Protein AF-A0A561EN30-F1 (afdb_monomer)

Structure (mmCIF, N/CA/C/O backbone):
data_AF-A0A561EN30-F1
#
_entry.id   AF-A0A561EN30-F1
#
loop_
_atom_site.group_PDB
_atom_site.id
_atom_site.type_symbol
_atom_site.label_atom_id
_atom_site.label_alt_id
_atom_site.label_comp_id
_atom_site.label_asym_id
_atom_site.label_entity_id
_atom_site.label_seq_id
_atom_site.pdbx_PDB_ins_code
_atom_site.Cartn_x
_atom_site.Cartn_y
_atom_site.Cartn_z
_atom_site.occupancy
_atom_site.B_iso_or_equiv
_atom_site.auth_seq_id
_atom_site.auth_comp_id
_atom_site.auth_asym_id
_atom_site.auth_atom_id
_atom_site.pdbx_PDB_model_n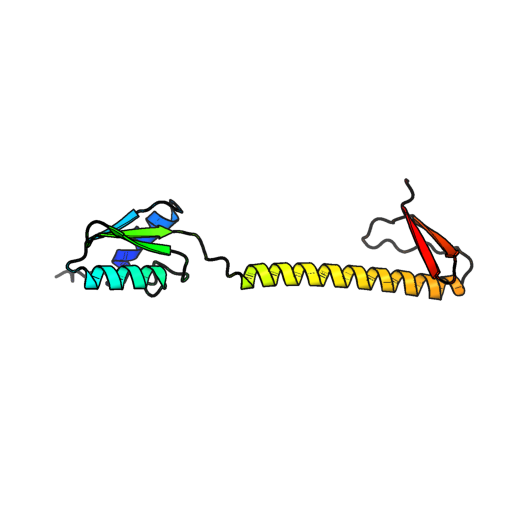um
ATOM 1 N N . MET A 1 1 ? -13.447 5.964 -40.082 1.00 39.72 1 MET A N 1
ATOM 2 C CA . MET A 1 1 ? -12.180 6.334 -39.413 1.00 39.72 1 MET A CA 1
ATOM 3 C C . MET A 1 1 ? -12.379 6.115 -37.922 1.00 39.72 1 MET A C 1
ATOM 5 O O . MET A 1 1 ? -13.013 6.941 -37.284 1.00 39.72 1 MET A O 1
ATOM 9 N N . SER A 1 2 ? -11.964 4.964 -37.391 1.00 44.91 2 SER A N 1
ATOM 10 C CA . SER A 1 2 ? -12.144 4.649 -35.968 1.00 44.91 2 SER A CA 1
ATOM 11 C C . SER A 1 2 ? -11.057 5.343 -35.156 1.00 44.91 2 SER A C 1
ATOM 13 O O . SER A 1 2 ? -9.874 5.053 -35.327 1.00 44.91 2 SER A O 1
ATOM 15 N N . THR A 1 3 ? -11.455 6.280 -34.301 1.00 45.88 3 THR A N 1
ATOM 16 C CA . THR A 1 3 ? -10.578 6.943 -33.336 1.00 45.88 3 THR A CA 1
ATOM 17 C C . THR A 1 3 ? -10.025 5.886 -32.385 1.00 45.88 3 THR A C 1
ATOM 19 O O . THR A 1 3 ? -10.759 5.336 -31.568 1.00 45.88 3 THR A O 1
ATOM 22 N N . ILE A 1 4 ? -8.738 5.563 -32.513 1.00 55.03 4 ILE A N 1
ATOM 23 C CA . ILE A 1 4 ? -8.025 4.706 -31.562 1.00 55.03 4 ILE A CA 1
ATOM 24 C C . ILE A 1 4 ? -7.869 5.525 -30.278 1.00 55.03 4 ILE A C 1
ATOM 26 O O . ILE A 1 4 ? -6.898 6.262 -30.099 1.00 55.03 4 ILE A O 1
ATOM 30 N N . GLU A 1 5 ? -8.874 5.460 -29.408 1.00 49.59 5 GLU A N 1
ATOM 31 C CA . GLU A 1 5 ? -8.845 6.095 -28.097 1.00 49.59 5 GLU A CA 1
ATOM 32 C C . GLU A 1 5 ? -7.775 5.384 -27.258 1.00 49.59 5 GLU A C 1
ATOM 34 O O . GLU A 1 5 ? -7.957 4.272 -26.764 1.00 49.59 5 GLU A O 1
ATOM 39 N N . SER A 1 6 ? -6.590 5.991 -27.163 1.00 56.34 6 SER A N 1
ATOM 40 C CA . SER A 1 6 ? -5.535 5.465 -26.302 1.00 56.34 6 SER A CA 1
ATOM 41 C C . SER A 1 6 ? -6.041 5.466 -24.856 1.00 56.34 6 SER A C 1
ATOM 43 O O . SER A 1 6 ? -6.436 6.526 -24.362 1.00 56.34 6 SER A O 1
ATOM 45 N N . PRO A 1 7 ? -6.012 4.321 -24.148 1.00 57.03 7 PRO A N 1
ATOM 46 C CA . PRO A 1 7 ? -6.554 4.231 -22.801 1.00 57.03 7 PRO A CA 1
ATOM 47 C C . PRO A 1 7 ? -5.866 5.249 -21.893 1.00 57.03 7 PRO A C 1
ATOM 49 O O . PRO A 1 7 ? -4.633 5.394 -21.927 1.00 57.03 7 PRO A O 1
ATOM 52 N N . ARG A 1 8 ? -6.672 5.956 -21.085 1.00 65.69 8 ARG A N 1
ATOM 53 C CA . ARG A 1 8 ? -6.192 7.008 -20.175 1.00 65.69 8 ARG A CA 1
ATOM 54 C C . ARG A 1 8 ? -4.998 6.480 -19.364 1.00 65.69 8 ARG A C 1
ATOM 56 O O . ARG A 1 8 ? -5.027 5.318 -18.951 1.00 65.69 8 ARG A O 1
ATOM 63 N N . PRO A 1 9 ? -3.970 7.300 -19.069 1.00 60.97 9 PRO A N 1
ATOM 64 C CA . PRO A 1 9 ? -2.698 6.832 -18.500 1.00 60.97 9 PRO A CA 1
ATOM 65 C C . PRO A 1 9 ? -2.849 5.929 -17.266 1.00 60.97 9 PRO A C 1
ATOM 67 O O . PRO A 1 9 ? -2.104 4.965 -17.098 1.00 60.97 9 PRO A O 1
ATOM 70 N N . TYR A 1 10 ? -3.861 6.201 -16.439 1.00 65.81 10 TYR A N 1
ATOM 71 C CA . TYR A 1 10 ? -4.160 5.474 -15.206 1.00 65.81 10 TYR A CA 1
ATOM 72 C C . TYR A 1 10 ? -4.756 4.074 -15.420 1.00 65.81 10 TYR A C 1
ATOM 74 O O . TYR A 1 10 ? -4.589 3.206 -14.565 1.00 65.81 10 TYR A O 1
ATOM 82 N N . GLN A 1 11 ? -5.417 3.813 -16.554 1.00 75.94 11 GLN A N 1
ATOM 83 C CA . GLN A 1 11 ? -6.012 2.500 -16.840 1.00 75.94 11 GLN A CA 1
ATOM 84 C C . GLN A 1 11 ? -4.947 1.420 -17.041 1.00 75.94 11 GLN A C 1
ATOM 86 O O . GLN A 1 11 ? -5.171 0.270 -16.673 1.00 75.94 11 GLN A O 1
ATOM 91 N N . LYS A 1 12 ? -3.755 1.800 -17.520 1.00 85.12 12 LYS A N 1
ATOM 92 C CA . LYS A 1 12 ? -2.631 0.876 -17.748 1.00 85.12 12 LYS A CA 1
ATOM 93 C C . LYS A 1 12 ? -2.125 0.218 -16.461 1.00 85.12 12 LYS A C 1
ATOM 95 O O . LYS A 1 12 ? -1.504 -0.830 -16.526 1.00 85.12 12 LYS A O 1
ATOM 100 N N . HIS A 1 13 ? -2.410 0.805 -15.299 1.00 91.19 13 HIS A N 1
ATOM 101 C CA . HIS A 1 13 ? -1.980 0.290 -13.998 1.00 91.19 13 HIS A CA 1
ATOM 102 C C . HIS A 1 13 ? -2.971 -0.677 -13.339 1.00 91.19 13 HIS A C 1
ATOM 104 O O . HIS A 1 13 ? -2.581 -1.437 -12.455 1.00 91.19 13 HIS A O 1
ATOM 110 N N . ARG A 1 14 ? -4.242 -0.673 -13.765 1.00 91.88 14 ARG A N 1
ATOM 111 C CA . ARG A 1 14 ? -5.284 -1.552 -13.214 1.00 91.88 14 ARG A CA 1
ATOM 112 C C . ARG A 1 14 ? -4.930 -3.045 -13.259 1.00 91.88 14 ARG A C 1
ATOM 114 O O . ARG A 1 14 ? -5.050 -3.665 -12.207 1.00 91.88 14 ARG A O 1
ATOM 121 N N . PRO A 1 15 ? -4.474 -3.627 -14.388 1.00 93.81 15 PRO A N 1
ATOM 122 C CA . PRO A 1 15 ? -4.171 -5.058 -14.430 1.00 93.81 15 PRO A CA 1
ATOM 123 C C . PRO A 1 15 ? -3.011 -5.439 -13.501 1.00 93.81 15 PRO A C 1
ATOM 125 O O . PRO A 1 15 ? -3.084 -6.459 -12.828 1.00 93.81 15 PRO A O 1
ATOM 128 N N . HIS A 1 16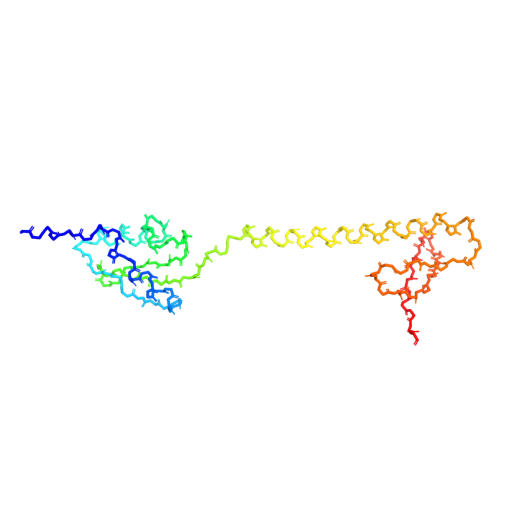 ? -1.984 -4.592 -13.376 1.00 94.94 16 HIS A N 1
ATOM 129 C CA . HIS A 1 16 ? -0.862 -4.851 -12.467 1.00 94.94 16 HIS A CA 1
ATOM 130 C C . HIS A 1 16 ? -1.292 -4.827 -10.999 1.00 94.94 16 HIS A C 1
ATOM 132 O O . HIS A 1 16 ? -0.907 -5.698 -10.224 1.00 94.94 16 HIS A O 1
ATOM 138 N N . ALA A 1 17 ? -2.118 -3.851 -10.618 1.00 93.94 17 ALA A N 1
ATOM 139 C CA . ALA A 1 17 ? -2.654 -3.787 -9.264 1.00 93.94 17 ALA A CA 1
ATOM 140 C C . A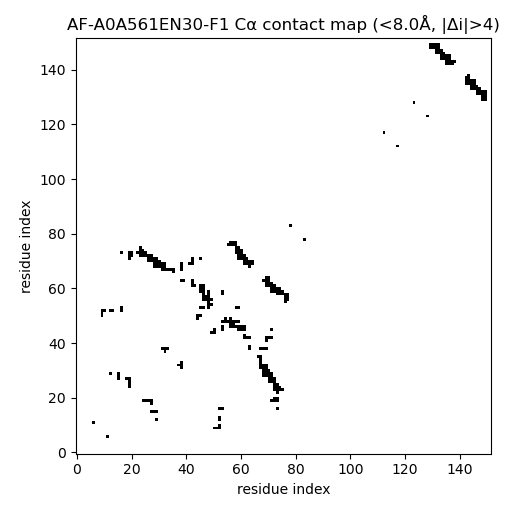LA A 1 17 ? -3.634 -4.937 -8.970 1.00 93.94 17 ALA A C 1
ATOM 142 O O . ALA A 1 17 ? -3.739 -5.357 -7.823 1.00 93.94 17 ALA A O 1
ATOM 143 N N . ALA A 1 18 ? -4.353 -5.444 -9.977 1.00 94.25 18 ALA A N 1
ATOM 144 C CA . ALA A 1 18 ? -5.200 -6.628 -9.836 1.00 94.25 18 ALA A CA 1
ATOM 145 C C . ALA A 1 18 ? -4.364 -7.898 -9.621 1.00 94.25 18 ALA A C 1
ATOM 147 O O . ALA A 1 18 ? -4.657 -8.643 -8.695 1.00 94.25 18 ALA A O 1
ATOM 148 N N . ALA A 1 19 ? -3.289 -8.091 -10.395 1.00 95.00 19 ALA A N 1
ATOM 149 C CA . ALA A 1 19 ? -2.364 -9.212 -10.214 1.00 95.00 19 ALA A CA 1
ATOM 150 C C . ALA A 1 19 ? -1.755 -9.225 -8.803 1.00 95.00 19 ALA A C 1
ATOM 152 O O . ALA A 1 19 ? -1.829 -10.231 -8.113 1.00 95.00 19 ALA A O 1
ATOM 153 N N . CYS A 1 20 ? -1.284 -8.068 -8.323 1.00 95.56 20 CYS A N 1
ATOM 154 C CA . CYS A 1 20 ? -0.762 -7.947 -6.959 1.00 95.56 20 CYS A CA 1
ATOM 155 C 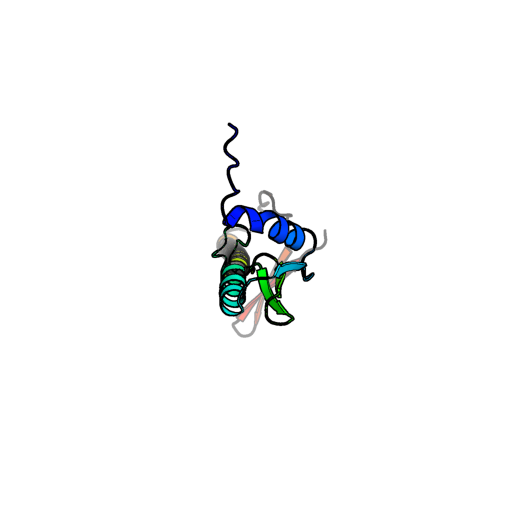C . CYS A 1 20 ? -1.809 -8.286 -5.883 1.00 95.56 20 CYS A C 1
ATOM 157 O O . CYS A 1 20 ? -1.450 -8.792 -4.834 1.00 95.56 20 CYS A O 1
ATOM 159 N N . ARG A 1 21 ? -3.098 -7.977 -6.101 1.00 93.94 21 ARG A N 1
ATOM 160 C CA . ARG A 1 21 ? -4.167 -8.329 -5.146 1.00 93.94 21 ARG A CA 1
ATOM 161 C C . ARG A 1 21 ? -4.527 -9.813 -5.190 1.00 93.94 21 ARG A C 1
ATOM 163 O O . ARG A 1 21 ? -4.973 -10.337 -4.178 1.00 93.94 21 ARG A O 1
ATOM 170 N N . ALA A 1 22 ? -4.383 -10.452 -6.350 1.00 95.38 22 ALA A N 1
ATOM 171 C CA . ALA A 1 22 ? -4.628 -11.881 -6.507 1.00 95.38 22 ALA A CA 1
ATOM 172 C C . ALA A 1 22 ? -3.574 -12.721 -5.769 1.00 95.38 22 ALA A C 1
ATOM 174 O O . ALA A 1 22 ? -3.904 -13.780 -5.246 1.00 95.38 22 ALA A O 1
ATOM 175 N N . GLU A 1 23 ? -2.342 -12.214 -5.678 1.00 94.94 23 GLU A N 1
ATOM 176 C CA . GLU A 1 23 ? -1.227 -12.843 -4.965 1.00 94.94 23 GLU A CA 1
ATOM 177 C C . GLU A 1 23 ? -0.602 -11.843 -3.969 1.00 94.94 23 GLU A C 1
ATOM 179 O O . GLU A 1 23 ? 0.400 -11.188 -4.275 1.00 94.94 23 GLU A O 1
ATOM 184 N N . PRO A 1 24 ? -1.202 -11.673 -2.773 1.00 94.25 24 PRO A N 1
ATOM 185 C CA . PRO A 1 24 ? -0.658 -10.795 -1.740 1.00 94.25 24 PRO A CA 1
ATOM 186 C C . PRO A 1 24 ? 0.787 -11.154 -1.377 1.00 94.25 24 PRO A C 1
ATOM 188 O O . PRO A 1 24 ? 1.194 -12.307 -1.468 1.00 94.25 24 PRO A O 1
ATOM 191 N N . GLU A 1 25 ? 1.564 -10.153 -0.964 1.00 93.81 25 GLU A N 1
ATOM 192 C CA . GLU A 1 25 ? 2.978 -10.246 -0.555 1.00 93.81 25 GLU A CA 1
ATOM 193 C C . GLU A 1 25 ? 3.977 -10.667 -1.651 1.00 93.81 25 GLU A C 1
ATOM 195 O O . GLU A 1 25 ? 5.191 -10.475 -1.487 1.00 93.81 25 GLU A O 1
ATOM 200 N N . VAL A 1 26 ? 3.489 -11.141 -2.800 1.00 97.12 26 VAL A N 1
ATOM 201 C CA . VAL A 1 26 ? 4.294 -11.516 -3.963 1.00 97.12 26 VAL A CA 1
ATOM 202 C C . VAL A 1 26 ? 4.646 -10.282 -4.793 1.00 97.12 26 VAL A C 1
ATOM 204 O O . VAL A 1 26 ? 3.826 -9.409 -5.081 1.00 97.12 26 VAL A O 1
ATOM 207 N N . TRP A 1 27 ? 5.917 -10.193 -5.185 1.00 97.25 27 TRP A N 1
ATOM 208 C CA . TRP A 1 27 ? 6.418 -9.107 -6.021 1.00 97.25 27 TRP A CA 1
ATOM 209 C C . TRP A 1 27 ? 6.087 -9.343 -7.493 1.00 97.25 27 TRP A C 1
ATOM 211 O O . TRP A 1 27 ? 6.638 -10.248 -8.116 1.00 97.25 27 TRP A O 1
ATOM 221 N N . HIS A 1 28 ? 5.297 -8.447 -8.084 1.00 97.44 28 HIS A N 1
ATOM 222 C CA . HIS A 1 28 ? 4.991 -8.458 -9.512 1.00 97.44 28 HIS A CA 1
ATOM 223 C C . HIS A 1 28 ? 5.684 -7.311 -10.257 1.00 97.44 28 HIS A C 1
ATOM 225 O O . HIS A 1 28 ? 5.756 -6.180 -9.754 1.00 97.44 28 HIS A O 1
ATOM 231 N N . PRO A 1 29 ? 6.157 -7.554 -11.492 1.00 97.00 29 PRO A N 1
ATOM 232 C CA . PRO A 1 29 ? 6.650 -6.488 -12.346 1.00 97.00 29 PRO A CA 1
ATOM 233 C C . PRO A 1 29 ? 5.483 -5.593 -12.782 1.00 97.00 29 PRO A C 1
ATOM 235 O O . PRO A 1 29 ? 4.492 -6.048 -13.355 1.00 97.00 29 PRO A O 1
ATOM 238 N N . VAL A 1 30 ? 5.613 -4.290 -12.535 1.00 94.94 30 VAL A N 1
ATOM 239 C CA . VAL A 1 30 ? 4.648 -3.293 -13.010 1.00 94.94 30 VAL A CA 1
ATOM 240 C C . VAL A 1 30 ? 5.039 -2.863 -14.413 1.00 94.94 30 VAL A C 1
ATOM 242 O O . VAL A 1 30 ? 4.308 -3.091 -15.370 1.00 94.94 30 VAL A O 1
ATOM 245 N N . ARG A 1 31 ? 6.200 -2.214 -14.548 1.00 94.56 31 ARG A N 1
ATOM 246 C CA . ARG A 1 31 ? 6.685 -1.714 -15.837 1.00 94.56 31 ARG A CA 1
ATOM 247 C C . ARG A 1 31 ? 8.140 -1.265 -15.759 1.00 94.56 31 ARG A C 1
ATOM 249 O O . ARG A 1 31 ? 8.602 -0.785 -14.723 1.00 94.56 31 ARG A O 1
ATOM 256 N N . THR A 1 32 ? 8.826 -1.323 -16.894 1.00 95.06 32 THR A N 1
ATOM 257 C CA . THR A 1 32 ? 10.096 -0.625 -17.120 1.00 95.06 32 THR A CA 1
ATOM 258 C C . THR A 1 32 ? 9.844 0.783 -17.651 1.00 95.06 32 THR A C 1
ATOM 260 O O . THR A 1 32 ? 9.149 0.962 -18.655 1.00 95.06 32 THR A O 1
ATOM 263 N N . TYR A 1 33 ? 10.410 1.793 -16.991 1.00 94.19 33 TYR A N 1
ATOM 264 C CA . TYR A 1 33 ? 10.239 3.194 -17.383 1.00 94.19 33 TYR A CA 1
ATOM 265 C C . TYR A 1 33 ? 11.429 3.735 -18.189 1.00 94.19 33 TYR A C 1
ATOM 267 O O . TYR A 1 33 ? 12.543 3.230 -18.051 1.00 94.19 33 TYR A O 1
ATOM 275 N N . PRO A 1 34 ? 11.230 4.793 -19.004 1.00 94.69 34 PRO A N 1
ATOM 276 C CA . PRO A 1 34 ? 12.306 5.367 -19.814 1.00 94.69 34 PRO A CA 1
ATOM 277 C C . PRO A 1 34 ? 13.461 5.924 -18.976 1.00 94.69 34 PRO A C 1
ATOM 279 O O . PRO A 1 34 ? 14.623 5.773 -19.346 1.00 94.69 34 PRO A O 1
ATOM 282 N N . THR A 1 35 ? 13.159 6.519 -17.819 1.00 96.94 35 THR A N 1
ATOM 283 C CA . THR A 1 35 ? 14.160 7.121 -16.930 1.00 96.94 35 THR A CA 1
ATOM 284 C C . THR A 1 35 ? 14.012 6.617 -15.497 1.00 96.94 35 THR A C 1
ATOM 286 O O . THR A 1 35 ? 12.913 6.266 -15.053 1.00 96.94 35 THR A O 1
ATOM 289 N N . LEU A 1 36 ? 15.120 6.626 -14.748 1.00 96.50 36 LEU A N 1
ATOM 290 C CA . LEU A 1 36 ? 15.118 6.329 -13.313 1.00 96.50 36 LEU A CA 1
ATOM 291 C C . LEU A 1 36 ? 14.247 7.328 -12.535 1.00 96.50 36 LEU A C 1
ATOM 293 O O . LEU A 1 36 ? 13.555 6.936 -11.600 1.00 96.50 36 LEU A O 1
ATOM 297 N N . ALA A 1 37 ? 14.242 8.604 -12.931 1.00 96.62 37 ALA A N 1
ATOM 298 C CA . ALA A 1 37 ? 13.406 9.625 -12.302 1.00 96.62 37 ALA A CA 1
ATOM 299 C C . ALA A 1 37 ? 11.916 9.269 -12.412 1.00 96.62 37 ALA A C 1
ATOM 301 O O . ALA A 1 37 ? 11.210 9.255 -11.406 1.00 96.62 37 ALA A O 1
ATOM 302 N N . THR A 1 38 ? 11.457 8.871 -13.603 1.00 95.56 38 THR A N 1
ATOM 303 C CA . THR A 1 38 ? 10.074 8.417 -13.805 1.00 95.56 38 THR A CA 1
ATOM 304 C C . THR A 1 38 ? 9.764 7.167 -12.979 1.00 95.56 38 THR A C 1
ATOM 306 O O . THR A 1 38 ? 8.711 7.111 -12.347 1.00 95.56 38 THR A O 1
ATOM 309 N N . ALA A 1 39 ? 10.679 6.191 -12.925 1.00 96.69 39 ALA A N 1
ATOM 310 C CA . ALA A 1 39 ? 10.508 4.994 -12.097 1.00 96.69 39 ALA A CA 1
ATOM 311 C C . ALA A 1 39 ? 10.355 5.344 -10.603 1.00 96.69 39 ALA A C 1
ATOM 313 O O . ALA A 1 39 ? 9.454 4.827 -9.942 1.00 96.69 39 ALA A O 1
ATOM 314 N N . LYS A 1 40 ? 11.166 6.280 -10.084 1.00 97.38 40 LYS A N 1
ATOM 315 C CA . LYS A 1 40 ? 11.070 6.792 -8.702 1.00 97.38 40 LYS A CA 1
ATOM 316 C C . LYS A 1 40 ? 9.730 7.462 -8.427 1.00 97.38 40 LYS A C 1
ATOM 318 O O . LYS A 1 40 ? 9.095 7.156 -7.417 1.00 97.38 40 LYS A O 1
ATOM 323 N N . THR A 1 41 ? 9.276 8.333 -9.326 1.00 96.50 41 THR A N 1
ATOM 324 C CA . THR A 1 41 ? 7.968 8.987 -9.203 1.00 96.50 41 THR A CA 1
ATOM 325 C C . THR A 1 41 ? 6.841 7.960 -9.175 1.00 96.50 41 THR A C 1
ATOM 327 O O . THR A 1 41 ? 5.958 8.046 -8.326 1.00 96.50 41 THR A O 1
ATOM 330 N N . VAL A 1 42 ? 6.881 6.956 -10.052 1.00 95.94 42 VAL A N 1
ATOM 331 C CA . VAL A 1 42 ? 5.851 5.912 -10.102 1.00 95.94 42 VAL A CA 1
ATOM 332 C C . VAL A 1 42 ? 5.861 5.060 -8.838 1.00 95.94 42 VAL A C 1
ATOM 334 O O . VAL A 1 42 ? 4.808 4.899 -8.231 1.00 95.94 42 VAL A O 1
ATOM 337 N N . ALA A 1 43 ? 7.021 4.568 -8.398 1.00 97.00 43 ALA A N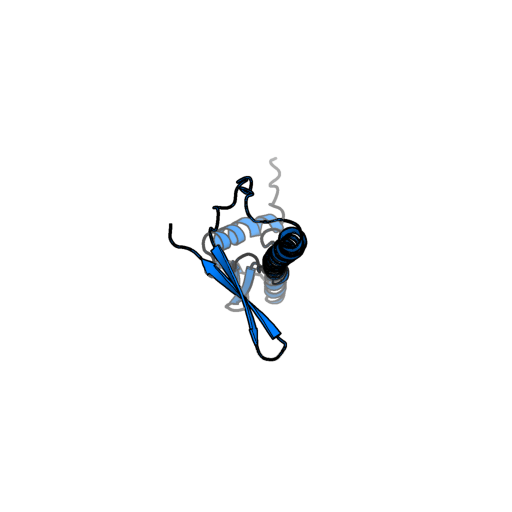 1
ATOM 338 C CA . ALA A 1 43 ? 7.122 3.786 -7.165 1.00 97.00 43 ALA A CA 1
ATOM 339 C C . ALA A 1 43 ? 6.634 4.584 -5.939 1.00 97.00 43 ALA A C 1
ATOM 341 O O . ALA A 1 43 ? 5.983 4.040 -5.050 1.00 97.00 43 ALA A O 1
ATOM 342 N N . SER A 1 44 ? 6.895 5.895 -5.896 1.00 96.62 44 SER A N 1
ATOM 343 C CA . SER A 1 44 ? 6.339 6.787 -4.869 1.00 96.62 44 SER A CA 1
ATOM 344 C C . SER A 1 44 ? 4.813 6.914 -4.968 1.00 96.62 44 SER A C 1
ATOM 346 O O . SER A 1 44 ? 4.110 6.785 -3.966 1.00 96.62 44 SER A O 1
ATOM 348 N N . ASN A 1 45 ? 4.275 7.106 -6.175 1.00 95.31 45 ASN A N 1
ATOM 349 C CA . ASN A 1 45 ? 2.835 7.234 -6.392 1.00 95.31 45 ASN A CA 1
ATOM 350 C C . ASN A 1 45 ? 2.062 5.942 -6.081 1.00 95.31 45 ASN A C 1
ATOM 352 O O . ASN A 1 45 ? 0.921 6.030 -5.633 1.00 95.31 45 ASN A O 1
ATOM 356 N N . ILE A 1 46 ? 2.671 4.771 -6.300 1.00 95.50 46 ILE A N 1
ATOM 357 C CA . ILE A 1 46 ? 2.110 3.474 -5.897 1.00 95.50 46 ILE A CA 1
ATOM 358 C C . ILE A 1 46 ? 2.007 3.409 -4.371 1.00 95.50 46 ILE A C 1
ATOM 360 O O . ILE A 1 46 ? 0.906 3.268 -3.850 1.00 95.50 46 ILE A O 1
ATOM 364 N N . ARG A 1 47 ? 3.119 3.620 -3.652 1.00 94.88 47 ARG A N 1
ATOM 365 C CA . ARG A 1 47 ? 3.151 3.570 -2.175 1.00 94.88 47 ARG A CA 1
ATOM 366 C C . ARG A 1 47 ? 2.188 4.561 -1.521 1.00 94.88 47 ARG A C 1
ATOM 368 O O . ARG A 1 47 ? 1.546 4.269 -0.516 1.00 94.88 47 ARG A O 1
ATOM 375 N N . THR A 1 48 ? 2.079 5.757 -2.095 1.00 93.62 48 THR A N 1
ATOM 376 C CA . THR A 1 48 ? 1.226 6.830 -1.560 1.00 93.62 48 THR A CA 1
ATOM 377 C C . THR A 1 48 ? -0.231 6.753 -2.017 1.00 93.62 48 THR A C 1
ATOM 379 O O . THR A 1 48 ? -1.031 7.569 -1.568 1.00 93.62 48 THR A O 1
ATOM 382 N N . GLY A 1 49 ? -0.598 5.812 -2.895 1.00 91.19 49 GLY A N 1
ATOM 383 C CA . GLY A 1 49 ? -1.962 5.694 -3.420 1.00 91.19 49 GLY A CA 1
ATOM 384 C C . GLY A 1 49 ? -2.385 6.837 -4.355 1.00 91.19 49 GLY A C 1
ATOM 385 O O . GLY A 1 49 ? -3.566 6.981 -4.655 1.00 91.19 49 GLY A O 1
ATOM 386 N N . LYS A 1 50 ? -1.447 7.655 -4.861 1.00 91.62 50 LYS A N 1
ATOM 387 C CA . LYS A 1 50 ? -1.744 8.732 -5.833 1.00 91.62 50 LYS A CA 1
ATOM 388 C C . LYS A 1 50 ? -2.262 8.202 -7.171 1.00 91.62 50 LYS A C 1
ATOM 390 O O . LYS A 1 50 ? -2.847 8.945 -7.955 1.00 91.62 50 LYS A O 1
ATOM 395 N N . LEU A 1 51 ? -2.012 6.927 -7.456 1.00 91.06 51 LEU A N 1
ATOM 396 C CA . LEU A 1 51 ? -2.597 6.218 -8.584 1.00 91.06 51 LEU A CA 1
ATOM 397 C C . LEU A 1 51 ? -3.859 5.481 -8.106 1.00 91.06 51 LEU A C 1
ATOM 399 O O . LEU A 1 51 ? -3.726 4.588 -7.270 1.00 91.06 51 LEU A O 1
ATOM 403 N N . PRO A 1 52 ? -5.051 5.753 -8.678 1.00 90.50 52 PRO A N 1
ATOM 404 C CA . PRO A 1 52 ? -6.308 5.159 -8.207 1.00 90.50 52 PRO A CA 1
ATOM 405 C C . PRO A 1 52 ? -6.324 3.625 -8.168 1.00 90.50 52 PRO A C 1
ATOM 407 O O . PRO A 1 52 ? -7.027 3.030 -7.361 1.00 90.50 52 PRO A O 1
ATOM 410 N N . ALA A 1 53 ? -5.537 2.967 -9.025 1.00 92.50 53 ALA A N 1
ATOM 411 C CA . ALA A 1 53 ? -5.417 1.509 -9.043 1.00 92.50 53 ALA A CA 1
ATOM 412 C C . ALA A 1 53 ? -4.776 0.928 -7.766 1.00 92.50 53 ALA A C 1
ATOM 414 O O . ALA A 1 53 ? -5.032 -0.233 -7.446 1.00 92.50 53 ALA A O 1
ATOM 415 N N . TYR A 1 54 ? -3.983 1.728 -7.049 1.00 93.12 54 TYR A N 1
ATOM 416 C CA . TYR A 1 54 ? -3.210 1.339 -5.866 1.00 93.12 54 TYR A 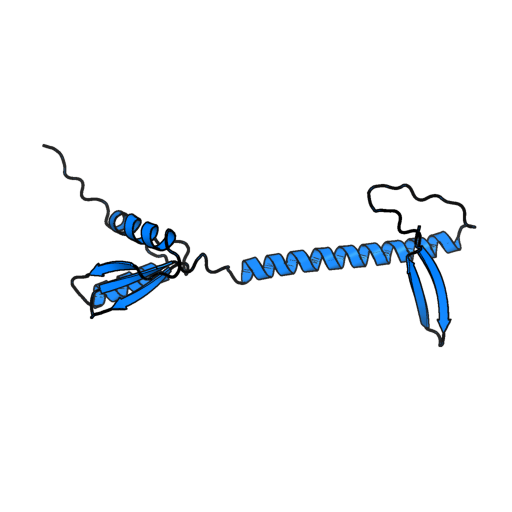CA 1
ATOM 417 C C . TYR A 1 54 ? -3.754 1.966 -4.578 1.00 93.12 54 TYR A C 1
ATOM 419 O O . TYR A 1 54 ? -3.023 2.123 -3.608 1.00 93.12 54 TYR A O 1
ATOM 427 N N . LEU A 1 55 ? -5.028 2.359 -4.577 1.00 88.88 55 LEU A N 1
ATOM 428 C CA . LEU A 1 55 ? -5.740 2.666 -3.344 1.00 88.88 55 LEU A CA 1
ATOM 429 C C . LEU A 1 55 ? -6.121 1.363 -2.608 1.00 88.88 55 LEU A C 1
ATOM 431 O O . LEU A 1 55 ? -6.334 0.336 -3.275 1.00 88.88 55 LEU A O 1
ATOM 435 N N . PRO A 1 56 ? -6.268 1.403 -1.271 1.00 90.50 56 PRO A N 1
ATOM 436 C CA . PRO A 1 56 ? -5.982 2.539 -0.379 1.00 90.50 56 PRO A CA 1
ATOM 437 C C . PRO A 1 56 ? -4.482 2.876 -0.242 1.00 90.50 56 PRO A C 1
ATOM 439 O O . PRO A 1 56 ? -3.611 2.103 -0.637 1.00 90.50 56 PRO A O 1
ATOM 442 N N . ARG A 1 57 ? -4.165 4.076 0.275 1.00 90.38 57 ARG A N 1
ATOM 443 C CA . ARG A 1 57 ? -2.772 4.486 0.543 1.00 90.38 57 ARG A CA 1
ATOM 444 C C . ARG A 1 57 ? -2.127 3.494 1.509 1.00 90.38 57 ARG A C 1
ATOM 446 O O . ARG A 1 57 ? -2.756 3.092 2.474 1.00 90.38 57 ARG A O 1
ATOM 453 N N . GLY A 1 58 ? -0.860 3.158 1.268 1.00 87.31 58 GLY A N 1
ATOM 454 C CA . GLY A 1 58 ? -0.106 2.225 2.106 1.00 87.31 58 GLY A CA 1
ATOM 455 C C . GLY A 1 58 ? -0.437 0.755 1.857 1.00 87.31 58 GLY A C 1
ATOM 456 O O . GLY A 1 58 ? 0.247 -0.100 2.400 1.00 87.31 58 GLY A O 1
ATOM 457 N N . SER A 1 59 ? -1.406 0.441 0.989 1.00 92.25 59 SER A N 1
ATOM 458 C CA . SER A 1 59 ? -1.753 -0.955 0.703 1.00 92.25 59 SER A CA 1
ATOM 459 C C . SER A 1 59 ? -0.817 -1.672 -0.255 1.00 92.25 59 SER A C 1
ATOM 461 O O . SER A 1 59 ? -0.918 -2.878 -0.470 1.00 92.25 59 SER A O 1
ATOM 463 N N . PHE A 1 60 ? 0.083 -0.919 -0.874 1.00 95.69 60 PHE A N 1
ATOM 464 C CA . PHE A 1 60 ? 1.048 -1.438 -1.818 1.00 95.69 60 PHE A CA 1
ATOM 465 C C . PHE A 1 60 ? 2.440 -0.979 -1.436 1.00 95.69 60 PHE A C 1
ATOM 467 O O . PHE A 1 60 ? 2.683 0.208 -1.198 1.00 95.69 60 PHE A O 1
ATOM 474 N N . GLU A 1 61 ? 3.374 -1.914 -1.494 1.00 96.25 61 GLU A N 1
ATOM 475 C CA . GLU A 1 61 ? 4.789 -1.600 -1.561 1.00 96.25 61 GLU A CA 1
ATOM 476 C C . GLU A 1 61 ? 5.228 -1.515 -3.017 1.00 96.25 61 GLU A C 1
ATOM 478 O O . GLU A 1 61 ? 4.678 -2.178 -3.900 1.00 96.25 61 GLU A O 1
ATOM 483 N N . ALA A 1 62 ? 6.229 -0.676 -3.274 1.00 97.50 62 ALA A N 1
ATOM 484 C CA . ALA A 1 62 ? 6.850 -0.589 -4.582 1.00 97.50 62 ALA A CA 1
ATOM 485 C C . ALA A 1 62 ? 8.328 -0.238 -4.469 1.00 97.50 62 ALA A C 1
ATOM 487 O O . ALA A 1 62 ? 8.709 0.656 -3.709 1.00 97.50 62 ALA A O 1
ATOM 488 N N . GLU A 1 63 ? 9.135 -0.890 -5.296 1.00 97.56 63 GLU A N 1
ATOM 489 C CA . GLU A 1 63 ? 10.574 -0.672 -5.373 1.00 97.56 63 GLU A CA 1
ATOM 490 C C . GLU A 1 63 ? 11.080 -0.706 -6.816 1.00 97.56 63 GLU A C 1
ATOM 492 O O . GLU A 1 63 ? 10.367 -1.081 -7.751 1.00 97.56 63 GLU A O 1
ATOM 497 N N . ILE A 1 64 ? 12.329 -0.279 -7.000 1.00 97.88 64 ILE A N 1
ATOM 498 C CA . ILE A 1 64 ? 12.989 -0.257 -8.303 1.00 97.88 64 ILE A CA 1
ATOM 499 C C . ILE A 1 64 ? 14.080 -1.319 -8.310 1.00 97.88 64 ILE A C 1
ATOM 501 O O . ILE A 1 64 ? 15.036 -1.231 -7.546 1.00 97.88 64 ILE A O 1
ATOM 505 N N . ARG A 1 65 ? 13.976 -2.279 -9.229 1.00 97.44 65 ARG A N 1
ATOM 506 C CA . ARG A 1 65 ? 14.988 -3.314 -9.473 1.00 97.44 65 ARG A CA 1
ATOM 507 C C . ARG A 1 65 ? 15.665 -3.072 -10.819 1.00 97.44 65 ARG A C 1
ATOM 509 O O . ARG A 1 65 ? 15.030 -2.607 -11.766 1.00 97.44 65 ARG A O 1
ATOM 516 N N . GLY A 1 66 ? 16.961 -3.364 -10.926 1.00 92.88 66 GLY A N 1
ATOM 517 C CA . GLY A 1 66 ? 17.699 -3.214 -12.192 1.00 92.88 66 GLY A CA 1
ATOM 518 C C . GLY A 1 66 ? 17.648 -1.792 -12.777 1.00 92.88 66 GLY A C 1
ATOM 519 O O . GLY A 1 66 ? 17.569 -1.612 -13.990 1.00 92.88 66 GLY A O 1
ATOM 520 N N . GLY A 1 67 ? 17.598 -0.770 -11.917 1.00 93.50 67 GLY A N 1
ATOM 521 C CA . GLY A 1 67 ? 17.670 0.648 -12.282 1.00 93.50 67 GLY A CA 1
ATOM 522 C C . GLY A 1 67 ? 16.370 1.289 -12.780 1.00 93.50 67 GLY A C 1
ATOM 523 O O . GLY A 1 67 ? 16.093 2.427 -12.420 1.00 93.50 67 GLY A O 1
ATOM 524 N N . ARG A 1 68 ? 15.548 0.616 -13.595 1.00 95.94 68 ARG A N 1
ATOM 525 C CA . ARG A 1 68 ? 14.322 1.232 -14.162 1.00 95.94 68 ARG A CA 1
ATOM 526 C C . ARG A 1 68 ? 13.071 0.358 -14.104 1.00 95.94 68 ARG A C 1
ATOM 528 O O . ARG A 1 68 ? 12.016 0.799 -14.566 1.00 95.94 68 ARG A O 1
ATOM 535 N N . ASN A 1 69 ? 13.166 -0.851 -13.551 1.00 96.31 69 ASN A N 1
ATOM 536 C CA . ASN A 1 69 ? 12.027 -1.758 -13.449 1.00 96.31 69 ASN A CA 1
ATOM 537 C C . ASN A 1 69 ? 11.313 -1.505 -12.129 1.00 96.31 69 ASN A C 1
ATOM 539 O O . ASN A 1 69 ? 11.900 -1.704 -11.069 1.00 96.31 69 ASN A O 1
ATOM 543 N N . VAL A 1 70 ? 10.058 -1.070 -12.190 1.00 97.50 70 VAL A N 1
ATOM 544 C CA . VAL A 1 70 ? 9.225 -0.919 -10.996 1.00 97.50 70 VAL A CA 1
ATOM 545 C C . VAL A 1 70 ? 8.540 -2.244 -10.711 1.00 97.50 70 VAL A C 1
ATOM 547 O O . VAL A 1 70 ? 7.870 -2.802 -11.583 1.00 97.50 70 VAL A O 1
ATOM 550 N N . TRP A 1 71 ? 8.705 -2.713 -9.484 1.00 98.19 71 TRP A N 1
ATOM 551 C CA . TRP A 1 71 ? 8.025 -3.873 -8.929 1.00 98.19 71 TRP A CA 1
ATOM 552 C C . TRP A 1 71 ? 7.089 -3.403 -7.826 1.00 98.19 71 TRP A C 1
ATOM 554 O O . TRP A 1 71 ? 7.380 -2.413 -7.153 1.00 98.19 71 TRP A O 1
ATOM 564 N N . ALA A 1 72 ? 5.966 -4.089 -7.665 1.00 97.75 72 ALA A N 1
ATOM 565 C CA . ALA A 1 72 ? 5.020 -3.816 -6.597 1.00 97.75 72 ALA A CA 1
ATOM 566 C C . ALA A 1 72 ? 4.491 -5.120 -6.007 1.00 97.75 72 ALA A C 1
ATOM 568 O O . ALA A 1 72 ? 4.457 -6.140 -6.692 1.00 97.75 72 ALA A O 1
ATOM 569 N N . ARG A 1 73 ? 4.066 -5.059 -4.749 1.00 97.31 73 ARG A N 1
ATOM 570 C CA . ARG A 1 73 ? 3.327 -6.128 -4.077 1.00 97.31 73 ARG A CA 1
ATOM 571 C C . ARG A 1 73 ? 2.200 -5.533 -3.253 1.00 97.31 73 ARG A C 1
ATOM 573 O O . ARG A 1 73 ? 2.300 -4.388 -2.802 1.00 97.31 73 ARG A O 1
ATOM 580 N N . PHE A 1 74 ? 1.122 -6.285 -3.090 1.00 96.19 74 PHE A N 1
ATOM 581 C CA . PHE A 1 74 ? 0.017 -5.885 -2.230 1.00 96.19 74 PHE A CA 1
ATOM 582 C C . PHE A 1 74 ? 0.291 -6.361 -0.805 1.00 96.19 74 PHE A C 1
ATOM 584 O O . PHE A 1 74 ? 0.543 -7.543 -0.603 1.00 96.19 74 PHE A O 1
ATOM 591 N N . MET A 1 75 ? 0.240 -5.450 0.163 1.00 94.31 75 MET A N 1
ATOM 592 C CA . MET A 1 75 ? 0.490 -5.749 1.580 1.00 94.31 75 MET A CA 1
ATOM 593 C C . MET A 1 75 ? -0.804 -5.855 2.399 1.00 94.31 75 MET A C 1
ATOM 595 O O . MET A 1 75 ? -0.750 -6.030 3.609 1.00 94.31 75 MET A O 1
ATOM 599 N N . GLY A 1 76 ? -1.972 -5.728 1.757 1.00 86.81 76 GLY A N 1
ATOM 600 C CA . GLY A 1 76 ? -3.249 -5.564 2.455 1.00 86.81 76 GLY A CA 1
ATOM 601 C C . GLY A 1 76 ? -3.569 -4.097 2.725 1.00 86.81 76 GLY A C 1
ATOM 602 O O . GLY A 1 76 ? -2.774 -3.209 2.441 1.00 86.81 76 GLY A O 1
ATOM 603 N N . VAL A 1 77 ? -4.765 -3.800 3.230 1.00 74.31 77 VAL A N 1
ATOM 604 C CA . VAL A 1 77 ? -5.045 -2.459 3.767 1.00 74.31 77 VAL A CA 1
ATOM 605 C C . VAL A 1 77 ? -4.089 -2.278 4.947 1.00 74.31 77 VAL A C 1
ATOM 607 O O . VAL A 1 77 ? -4.057 -3.190 5.772 1.00 74.31 77 VAL A O 1
ATOM 610 N N . PRO A 1 78 ? -3.291 -1.193 5.046 1.00 61.12 78 PRO A N 1
ATOM 611 C CA . PRO A 1 78 ? -2.670 -0.890 6.323 1.00 61.12 78 PRO A CA 1
ATOM 612 C C . PRO A 1 78 ? -3.851 -0.751 7.263 1.00 61.12 78 PRO A C 1
ATOM 614 O O . PRO A 1 78 ? -4.661 0.157 7.086 1.00 61.12 78 PRO A O 1
ATOM 617 N N . VAL A 1 79 ? -4.043 -1.745 8.129 1.00 56.66 79 VAL A N 1
ATOM 618 C CA . VAL A 1 79 ? -5.057 -1.681 9.165 1.00 56.66 79 VAL A CA 1
ATOM 619 C C . VAL A 1 79 ? -4.679 -0.405 9.876 1.00 56.66 79 VAL A C 1
ATOM 621 O O . VAL A 1 79 ? -3.593 -0.339 10.451 1.00 56.66 79 VAL A O 1
ATOM 624 N N . ASP A 1 80 ? -5.452 0.663 9.659 1.00 62.88 80 ASP A N 1
ATOM 625 C CA . ASP A 1 80 ? -5.198 1.912 10.342 1.00 62.88 80 ASP A CA 1
ATOM 626 C C . ASP A 1 80 ? -5.129 1.476 11.799 1.00 62.88 80 ASP A C 1
ATOM 628 O O . ASP A 1 80 ? -6.115 0.955 12.322 1.00 62.88 80 ASP A O 1
ATOM 632 N N . GLU A 1 81 ? -3.964 1.586 12.442 1.00 59.44 81 GLU A N 1
ATOM 633 C CA . GLU A 1 81 ? -3.819 1.196 13.850 1.00 59.44 81 GLU A CA 1
ATOM 634 C C . GLU A 1 81 ? -4.913 1.871 14.684 1.00 59.44 81 GLU A C 1
ATOM 636 O O . GLU A 1 81 ? -5.324 1.353 15.710 1.00 59.44 81 GLU A O 1
ATOM 641 N N . GLN A 1 82 ? -5.436 2.996 14.188 1.00 55.22 82 GLN A N 1
ATOM 642 C CA . GLN A 1 82 ? -6.599 3.715 14.680 1.00 55.22 82 GLN A CA 1
ATOM 643 C C . GLN A 1 82 ? -7.925 2.951 14.567 1.00 55.22 82 GLN A C 1
ATOM 645 O O . GLN A 1 82 ? -8.718 3.038 15.492 1.00 55.22 82 GLN A O 1
ATOM 650 N N . ALA A 1 83 ? -8.195 2.213 13.488 1.00 66.50 83 ALA A N 1
ATOM 651 C CA . ALA A 1 83 ? -9.396 1.387 13.350 1.00 66.50 83 ALA A CA 1
ATOM 652 C C . ALA A 1 83 ? -9.351 0.182 14.299 1.00 66.50 83 ALA A C 1
ATOM 654 O O . ALA A 1 83 ? -10.326 -0.095 14.992 1.00 66.50 83 ALA A O 1
ATOM 655 N N . GLU A 1 84 ? -8.199 -0.481 14.409 1.00 69.94 84 GLU A N 1
ATOM 656 C CA . GLU A 1 84 ? -8.016 -1.582 15.361 1.00 69.94 84 GLU A CA 1
ATOM 657 C C . GLU A 1 84 ? -7.953 -1.081 16.815 1.00 69.94 84 GLU A C 1
ATOM 659 O O . GLU A 1 84 ? -8.457 -1.731 17.728 1.00 69.94 84 GLU A O 1
ATOM 664 N N . ALA A 1 85 ? -7.383 0.103 17.063 1.00 69.12 85 ALA A N 1
ATOM 665 C CA . ALA A 1 85 ? -7.430 0.764 18.367 1.00 69.12 85 ALA A CA 1
ATOM 666 C C . ALA A 1 85 ? -8.844 1.230 18.723 1.00 69.12 85 ALA A C 1
ATOM 668 O O . ALA A 1 85 ? -9.232 1.126 19.883 1.00 69.12 85 ALA A O 1
ATOM 669 N N . LEU A 1 86 ? -9.628 1.704 17.752 1.00 79.94 86 LEU A N 1
ATOM 670 C CA . LEU A 1 86 ? -11.026 2.075 17.954 1.00 79.94 86 LEU A CA 1
ATOM 671 C C . LEU A 1 86 ? -11.868 0.846 18.289 1.00 79.94 86 LEU A C 1
ATOM 673 O O . LEU A 1 86 ? -12.690 0.913 19.198 1.00 79.94 86 LEU A O 1
ATOM 677 N N . GLU A 1 87 ? -11.634 -0.279 17.615 1.00 78.75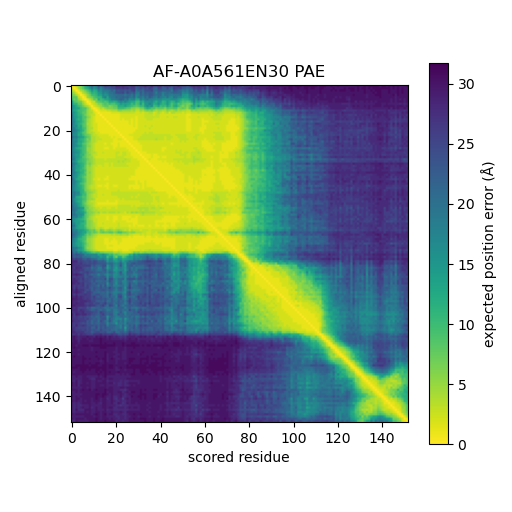 87 GLU A N 1
ATOM 678 C CA . GLU A 1 87 ? -12.355 -1.519 17.901 1.00 78.75 87 GLU A CA 1
ATOM 679 C C . GLU A 1 87 ? -11.946 -2.122 19.252 1.00 78.75 87 GLU A C 1
ATOM 681 O O . GLU A 1 87 ? -12.797 -2.554 20.036 1.00 78.75 87 GLU A O 1
ATOM 686 N N . ARG A 1 88 ? -10.658 -2.031 19.612 1.00 80.44 88 ARG A N 1
ATOM 687 C CA . ARG A 1 88 ? -10.185 -2.337 20.972 1.00 80.44 88 ARG A CA 1
ATOM 688 C C . ARG A 1 88 ? -10.815 -1.419 22.021 1.00 80.44 88 ARG A C 1
ATOM 690 O O . ARG A 1 88 ? -11.259 -1.904 23.058 1.00 80.44 88 ARG A O 1
ATOM 697 N N . ALA A 1 89 ? -10.905 -0.118 21.751 1.00 78.44 89 ALA A N 1
ATOM 698 C CA . ALA A 1 89 ? -11.518 0.851 22.657 1.00 78.44 89 ALA A CA 1
ATOM 699 C C . ALA A 1 89 ? -13.027 0.614 22.822 1.00 78.44 89 ALA A C 1
ATOM 701 O O . ALA A 1 89 ? -13.537 0.691 23.939 1.00 78.44 89 ALA A O 1
ATOM 702 N N . ARG A 1 90 ? -13.738 0.264 21.742 1.00 86.38 90 ARG A N 1
ATOM 703 C CA . ARG A 1 90 ? -15.154 -0.136 21.793 1.00 86.38 90 ARG A CA 1
ATOM 704 C C . ARG A 1 90 ? -15.353 -1.381 22.649 1.00 86.38 90 ARG A C 1
ATOM 706 O O . ARG A 1 90 ? -16.231 -1.388 23.505 1.00 86.38 90 ARG A O 1
ATOM 713 N N . THR A 1 91 ? -14.508 -2.393 22.470 1.00 89.50 91 THR A N 1
ATOM 714 C CA . THR A 1 91 ? -14.564 -3.629 23.265 1.00 89.50 91 THR A CA 1
ATOM 715 C C . THR A 1 91 ? -14.322 -3.350 24.753 1.00 89.50 91 THR A C 1
ATOM 717 O O . THR A 1 91 ? -15.056 -3.848 25.605 1.00 89.50 91 THR A O 1
ATOM 720 N N . ALA A 1 92 ? -13.348 -2.492 25.077 1.00 86.00 92 ALA A N 1
ATOM 721 C CA . ALA A 1 92 ? -13.074 -2.082 26.454 1.00 86.00 92 ALA A CA 1
ATOM 722 C C . ALA A 1 92 ? -14.236 -1.289 27.086 1.00 86.00 92 ALA A C 1
ATOM 724 O O . ALA A 1 92 ? -14.540 -1.480 28.262 1.00 86.00 92 ALA A O 1
ATOM 725 N N . ALA A 1 93 ? -14.916 -0.434 26.315 1.00 86.00 93 ALA A N 1
ATOM 726 C CA . ALA A 1 93 ? -16.063 0.333 26.803 1.00 86.00 93 ALA A CA 1
ATOM 727 C C . ALA A 1 93 ? -17.252 -0.567 27.189 1.00 86.00 93 ALA A C 1
ATOM 729 O O . ALA A 1 93 ? -17.852 -0.358 28.240 1.00 86.00 93 ALA A O 1
ATOM 730 N N . VAL A 1 94 ? -17.544 -1.602 26.392 1.00 89.88 94 VAL A N 1
ATOM 731 C CA . VAL A 1 94 ? -18.605 -2.581 26.704 1.00 89.88 94 VAL A CA 1
ATOM 732 C C . VAL A 1 94 ? -18.283 -3.366 27.979 1.00 89.88 94 VAL A C 1
ATOM 734 O O . VAL A 1 94 ? -19.173 -3.608 28.793 1.00 89.88 94 VAL A O 1
ATOM 737 N N . ALA A 1 95 ? -17.014 -3.731 28.190 1.00 87.56 95 ALA A N 1
ATOM 738 C CA . ALA A 1 95 ? -16.591 -4.419 29.409 1.00 87.56 95 ALA A CA 1
ATOM 739 C C . ALA A 1 95 ? -16.804 -3.551 30.664 1.00 87.56 95 ALA A C 1
ATOM 741 O O . ALA A 1 95 ? -17.329 -4.035 31.666 1.00 87.56 95 ALA A O 1
ATOM 742 N N . LEU A 1 96 ? -16.471 -2.257 30.586 1.00 86.31 96 LEU A N 1
ATOM 743 C CA . LEU A 1 96 ? -16.681 -1.314 31.688 1.00 86.31 96 LEU A CA 1
ATOM 744 C C . LEU A 1 96 ? -18.175 -1.083 31.976 1.00 86.31 96 LEU A C 1
ATOM 746 O O . LEU A 1 96 ? -18.581 -0.969 33.131 1.00 86.31 96 LEU A O 1
ATOM 750 N N . GLU A 1 97 ? -19.013 -1.044 30.937 1.00 88.88 97 GLU A N 1
ATOM 751 C CA . GLU A 1 97 ? -20.467 -0.938 31.091 1.00 88.88 97 GLU A CA 1
ATOM 752 C C . GLU A 1 97 ? -21.060 -2.176 31.784 1.00 88.88 97 GLU A C 1
ATOM 754 O O . GLU A 1 97 ? -21.886 -2.038 32.688 1.00 88.88 97 GLU A O 1
ATOM 759 N N . GLN A 1 98 ? -20.589 -3.380 31.442 1.00 84.94 98 GLN A N 1
ATOM 760 C CA . GLN A 1 98 ? -20.987 -4.614 32.129 1.00 84.94 98 GLN A CA 1
ATOM 761 C C . GLN A 1 98 ? -20.552 -4.635 33.598 1.00 84.94 98 GLN A C 1
ATOM 763 O O . GLN A 1 98 ? -21.318 -5.076 34.456 1.00 84.94 98 GLN A O 1
ATOM 768 N N . GLU A 1 99 ? -19.348 -4.154 33.909 1.00 86.06 99 GLU A N 1
ATOM 769 C CA . GLU A 1 99 ? -18.859 -4.069 35.288 1.00 86.06 99 GLU A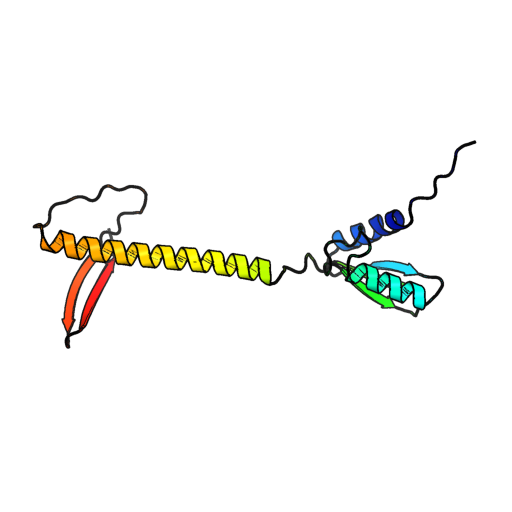 CA 1
ATOM 770 C C . GLU A 1 99 ? -19.676 -3.066 36.116 1.00 86.06 99 GLU A C 1
ATOM 772 O O . GLU A 1 99 ? -20.134 -3.397 37.212 1.00 86.06 99 GLU A O 1
ATOM 777 N N . ASN A 1 100 ? -19.976 -1.891 35.557 1.00 85.75 100 ASN A N 1
ATOM 778 C CA . ASN A 1 100 ? -20.861 -0.916 36.196 1.00 85.75 100 ASN A CA 1
ATOM 779 C C . ASN A 1 100 ? -22.272 -1.478 36.415 1.00 85.75 100 ASN A C 1
ATOM 781 O O . ASN A 1 100 ? -22.839 -1.304 37.493 1.00 85.75 100 ASN A O 1
ATOM 785 N N . ALA A 1 101 ? -22.828 -2.199 35.437 1.00 83.81 101 ALA A N 1
ATOM 786 C CA . ALA A 1 101 ? -24.131 -2.847 35.579 1.00 83.81 101 ALA A CA 1
ATOM 787 C C . ALA A 1 101 ? -24.135 -3.890 36.711 1.00 83.81 101 ALA A C 1
ATOM 789 O O . ALA A 1 101 ? -25.089 -3.949 37.492 1.00 83.81 101 ALA A O 1
ATOM 790 N N . ARG A 1 102 ? -23.051 -4.668 36.854 1.00 83.50 102 ARG A N 1
ATOM 791 C CA . ARG A 1 102 ? -22.873 -5.621 37.963 1.00 83.50 102 ARG A CA 1
ATOM 792 C C . ARG A 1 102 ? -22.810 -4.911 39.312 1.00 83.50 102 ARG A C 1
ATOM 794 O O . ARG A 1 102 ? -23.505 -5.319 40.239 1.00 83.50 102 ARG A O 1
ATOM 801 N N . LEU A 1 103 ? -22.041 -3.828 39.416 1.00 84.12 103 LEU A N 1
ATOM 802 C CA . LEU A 1 103 ? -21.962 -3.030 40.643 1.00 84.12 103 LEU A CA 1
ATOM 803 C C . LEU A 1 103 ? -23.320 -2.423 41.012 1.00 84.12 103 LEU A C 1
ATOM 805 O O . LEU A 1 103 ? -23.730 -2.507 42.169 1.00 84.12 103 LEU A O 1
ATOM 809 N N . CYS A 1 104 ? -24.060 -1.882 40.042 1.00 78.69 104 CYS A N 1
ATOM 810 C CA . CYS A 1 104 ? -25.412 -1.376 40.271 1.00 78.69 104 CYS A CA 1
ATOM 811 C C . CYS A 1 104 ? -26.359 -2.472 40.773 1.00 78.69 104 CYS A C 1
ATOM 813 O O . CYS A 1 104 ? -27.112 -2.223 41.711 1.00 78.69 104 CYS A O 1
ATOM 815 N N . ALA A 1 105 ? -26.309 -3.681 40.205 1.00 74.25 105 ALA A N 1
ATOM 816 C CA . ALA A 1 105 ? -27.133 -4.800 40.662 1.00 74.25 105 ALA A CA 1
ATOM 817 C C . ALA A 1 105 ? -26.819 -5.195 42.115 1.00 74.25 105 ALA A C 1
ATOM 819 O O . ALA A 1 105 ? -27.742 -5.390 42.904 1.00 74.25 105 ALA A O 1
ATOM 820 N N . VAL A 1 106 ? -25.535 -5.238 42.493 1.00 76.38 106 VAL A N 1
ATOM 821 C CA . VAL A 1 106 ? -25.108 -5.508 43.877 1.00 76.38 106 VAL A CA 1
ATOM 822 C C . VAL A 1 106 ? -25.579 -4.404 44.824 1.00 76.38 106 VAL A C 1
ATOM 824 O O . VAL A 1 106 ? -26.132 -4.702 45.879 1.00 76.38 106 VAL A O 1
ATOM 827 N N . ILE A 1 107 ? -25.417 -3.131 44.448 1.00 76.31 107 ILE A N 1
ATOM 828 C CA . ILE A 1 107 ? -25.874 -1.994 45.260 1.00 76.31 107 ILE A CA 1
ATOM 829 C C . ILE A 1 107 ? -27.392 -2.046 45.449 1.00 76.31 107 ILE A C 1
ATOM 831 O O . ILE A 1 107 ? -27.866 -1.916 46.576 1.00 76.31 107 ILE A O 1
ATOM 835 N N . VAL A 1 108 ? -28.159 -2.273 44.377 1.00 75.06 108 VAL A N 1
ATOM 836 C CA . VAL A 1 108 ? -29.619 -2.414 44.462 1.00 75.06 108 VAL A CA 1
ATOM 837 C C . VAL A 1 108 ? -29.982 -3.582 45.371 1.00 75.06 108 VAL A C 1
ATOM 839 O O . VAL A 1 108 ? -30.779 -3.377 46.277 1.00 75.06 108 VAL A O 1
ATOM 842 N N . TYR A 1 109 ? -29.353 -4.752 45.211 1.00 75.12 109 TYR A N 1
ATOM 843 C CA . TYR A 1 109 ? -29.587 -5.917 46.067 1.00 75.12 109 TYR A CA 1
ATOM 844 C C . TYR A 1 109 ? -29.314 -5.627 47.546 1.00 75.12 109 TYR A C 1
ATOM 846 O O . TYR A 1 109 ? -30.133 -5.982 48.387 1.00 75.12 109 TYR A O 1
ATOM 854 N N . LEU A 1 110 ? -28.212 -4.950 47.881 1.00 73.62 110 LEU A N 1
ATOM 855 C CA . LEU A 1 110 ? -27.899 -4.578 49.266 1.00 73.62 110 LEU A CA 1
ATOM 856 C C . LEU A 1 110 ? -28.925 -3.585 49.833 1.00 73.62 110 LEU A C 1
ATOM 858 O O . LEU A 1 110 ? -29.355 -3.724 50.977 1.00 73.62 110 LEU A O 1
ATOM 862 N N . LEU A 1 111 ? -29.360 -2.610 49.030 1.00 72.81 111 LEU A N 1
ATOM 863 C CA . LEU A 1 111 ? -30.357 -1.619 49.439 1.00 72.81 111 LEU A CA 1
ATOM 864 C C . LEU A 1 111 ? -31.763 -2.223 49.586 1.00 72.81 111 LEU A C 1
ATOM 866 O O . LEU A 1 111 ? -32.474 -1.877 50.527 1.00 72.81 111 LEU A O 1
ATOM 870 N N . THR A 1 112 ? -32.170 -3.138 48.701 1.00 71.44 112 THR A N 1
ATOM 871 C CA . THR A 1 112 ? -33.477 -3.816 48.777 1.00 71.44 112 THR A CA 1
ATOM 872 C C . THR A 1 112 ? -33.482 -4.974 49.771 1.00 71.44 112 THR A C 1
ATOM 874 O O . THR A 1 112 ? -34.489 -5.204 50.433 1.00 71.44 112 THR A O 1
ATOM 877 N N . GLY A 1 113 ? -32.359 -5.678 49.923 1.00 58.59 113 GLY A N 1
ATOM 878 C CA . GLY A 1 113 ? -32.168 -6.764 50.886 1.00 58.59 113 GLY A CA 1
ATOM 879 C C . GLY A 1 113 ? -32.136 -6.278 52.336 1.00 58.59 113 GLY A C 1
ATOM 880 O O . GLY A 1 113 ? -32.517 -7.021 53.233 1.00 58.59 113 GLY A O 1
ATOM 881 N N . MET A 1 114 ? -31.797 -5.005 52.578 1.00 54.34 114 MET A N 1
ATOM 882 C CA . MET A 1 114 ? -32.015 -4.357 53.880 1.00 54.34 114 MET A CA 1
ATOM 883 C C . MET A 1 114 ? -33.499 -4.088 54.198 1.00 54.34 114 MET A C 1
ATOM 885 O O . MET A 1 114 ? -33.812 -3.747 55.336 1.00 54.34 114 MET A O 1
ATOM 889 N N . LEU A 1 115 ? -34.417 -4.231 53.231 1.00 47.94 115 LEU A N 1
ATOM 890 C CA . LEU A 1 115 ? -35.833 -3.872 53.385 1.00 47.94 115 LEU A CA 1
ATOM 891 C C . LEU A 1 115 ? -36.815 -5.054 53.311 1.00 47.94 115 LEU A C 1
ATOM 893 O O . LEU A 1 115 ? -37.999 -4.843 53.571 1.00 47.94 115 LEU A O 1
ATOM 897 N N . ALA A 1 116 ? -36.381 -6.280 53.003 1.00 42.19 116 ALA A N 1
ATOM 898 C CA . ALA A 1 116 ? -37.304 -7.411 52.885 1.00 42.19 116 ALA A CA 1
ATOM 899 C C . ALA A 1 116 ? -36.685 -8.756 53.295 1.00 42.19 116 ALA A C 1
ATOM 901 O O . ALA A 1 116 ? -35.629 -9.156 52.813 1.00 42.19 116 ALA A O 1
ATOM 902 N N . THR A 1 117 ? -37.401 -9.485 54.154 1.00 44.34 117 THR A N 1
ATOM 903 C CA . THR A 1 117 ? -37.232 -10.930 54.362 1.00 44.34 117 THR A CA 1
ATOM 904 C C . THR A 1 117 ? -37.381 -11.696 53.036 1.00 44.34 117 THR A C 1
ATOM 906 O O . THR A 1 117 ? -38.144 -11.266 52.168 1.00 44.34 117 THR A O 1
ATOM 909 N N . PRO A 1 118 ? -36.666 -12.821 52.852 1.00 48.53 118 PRO A N 1
ATOM 910 C CA . PRO A 1 118 ? -36.358 -13.350 51.532 1.00 48.53 118 PRO A CA 1
ATOM 911 C C . PRO A 1 118 ? -37.482 -14.239 51.003 1.00 48.53 118 PRO A C 1
ATOM 913 O O . PRO A 1 118 ? -37.566 -15.411 51.349 1.00 48.53 118 PRO A O 1
ATOM 916 N N . GLU A 1 119 ? -38.306 -13.705 50.110 1.00 47.34 119 GLU A N 1
ATOM 917 C CA . GLU A 1 119 ? -39.001 -14.528 49.122 1.00 47.34 119 GLU A CA 1
ATOM 918 C C . GLU A 1 119 ? -39.371 -13.651 47.925 1.00 47.34 119 GLU A C 1
ATOM 920 O O . GLU A 1 119 ? -40.418 -13.010 47.907 1.00 47.34 119 GLU A O 1
ATOM 925 N N . LEU A 1 120 ? -38.480 -13.544 46.936 1.00 41.22 120 LEU A N 1
ATOM 926 C CA . LEU A 1 120 ? -38.841 -12.947 45.651 1.00 41.22 120 LEU A CA 1
ATOM 927 C C . LEU A 1 120 ? -38.020 -13.548 44.510 1.00 41.22 120 LEU A C 1
ATOM 929 O O . LEU A 1 120 ? -36.817 -13.335 44.372 1.00 41.22 120 LEU A O 1
ATOM 933 N N . THR A 1 121 ? -38.736 -14.305 43.687 1.00 43.97 121 THR A N 1
ATOM 934 C CA . THR A 1 121 ? -38.326 -14.875 42.408 1.00 43.97 121 THR A CA 1
ATOM 935 C C . THR A 1 121 ? -38.027 -13.751 41.413 1.00 43.97 121 THR A C 1
ATOM 937 O O . THR A 1 121 ? -38.906 -12.956 41.080 1.00 43.97 121 THR A O 1
ATOM 940 N N . LEU A 1 122 ? -36.787 -13.677 40.927 1.00 42.69 122 LEU A N 1
ATOM 941 C CA . LEU A 1 122 ? -36.380 -12.712 39.902 1.00 42.69 122 LEU A CA 1
ATOM 942 C C . LEU A 1 122 ? -36.988 -13.090 38.533 1.00 42.69 122 LEU A C 1
ATOM 944 O O . LEU A 1 122 ? -36.914 -14.257 38.143 1.00 42.69 122 LEU A O 1
ATOM 948 N N . PRO A 1 123 ? -37.567 -12.141 37.768 1.00 39.41 123 PRO A N 1
ATOM 949 C CA . PRO A 1 123 ? -38.047 -12.414 36.420 1.00 39.41 123 PRO A CA 1
ATOM 950 C C . PRO A 1 123 ? -36.866 -12.614 35.464 1.00 39.41 123 PRO A C 1
ATOM 952 O O . PRO A 1 123 ? -36.118 -11.689 35.145 1.00 39.41 123 PRO A O 1
ATOM 955 N N . SER A 1 124 ? -36.735 -13.845 34.979 1.00 46.03 124 SER A N 1
ATOM 956 C CA . SER A 1 124 ? -35.799 -14.260 33.942 1.00 46.03 124 SER A CA 1
ATOM 957 C C . SER A 1 124 ? -36.144 -13.605 32.602 1.00 46.03 124 SER A C 1
ATOM 959 O O . SER A 1 124 ? -36.946 -14.095 31.808 1.00 46.03 124 SER A O 1
ATOM 961 N N . ARG A 1 125 ? -35.497 -12.477 32.305 1.00 40.97 125 ARG A N 1
ATOM 962 C CA . ARG A 1 125 ? -35.292 -12.043 30.920 1.00 40.97 125 ARG A CA 1
ATOM 963 C C . ARG A 1 125 ? -33.808 -12.102 30.585 1.00 40.97 125 ARG A C 1
ATOM 965 O O . ARG A 1 125 ? -33.077 -11.143 30.785 1.00 40.97 125 ARG A O 1
ATOM 972 N N . GLY A 1 126 ? -33.409 -13.239 30.018 1.00 40.19 126 GLY A N 1
ATOM 973 C CA . GLY A 1 126 ? -32.304 -13.314 29.058 1.00 40.19 126 GLY A CA 1
ATOM 974 C C . GLY A 1 126 ? -30.878 -13.410 29.599 1.00 40.19 126 GLY A C 1
ATOM 975 O O . GLY A 1 126 ? -29.955 -13.320 28.799 1.00 40.19 126 GLY A O 1
ATOM 976 N N . LEU A 1 127 ? -30.682 -13.620 30.897 1.00 39.47 127 LEU A N 1
ATOM 977 C CA . LEU A 1 127 ? -29.414 -14.077 31.466 1.00 39.47 127 LEU A CA 1
ATOM 978 C C . LEU A 1 127 ? -29.733 -15.316 32.294 1.00 39.47 127 LEU A C 1
ATOM 980 O O . LEU A 1 127 ? -30.638 -15.263 33.130 1.00 39.47 127 LEU A O 1
ATOM 984 N N . ASP A 1 128 ? -29.054 -16.423 32.002 1.00 37.94 128 ASP A N 1
ATOM 985 C CA . ASP A 1 128 ? -29.152 -17.659 32.771 1.00 37.94 128 ASP A CA 1
ATOM 986 C C . ASP A 1 128 ? -29.082 -17.325 34.263 1.00 37.94 128 ASP A C 1
ATOM 988 O O . ASP A 1 128 ? -28.224 -16.558 34.705 1.00 37.94 128 ASP A O 1
ATOM 992 N N . ALA A 1 129 ? -30.061 -17.816 35.021 1.00 42.94 129 ALA A N 1
ATOM 993 C CA . ALA A 1 129 ? -30.187 -17.539 36.440 1.00 42.94 129 ALA A CA 1
ATOM 994 C C . ALA A 1 129 ? -28.952 -18.087 37.168 1.00 42.94 129 ALA A C 1
ATOM 996 O O . ALA A 1 129 ? -28.885 -19.272 37.491 1.00 42.94 129 ALA A O 1
ATOM 997 N N . VAL A 1 130 ? -27.966 -17.225 37.422 1.00 43.66 130 VAL A N 1
ATOM 998 C CA . VAL A 1 130 ? -26.853 -17.541 38.316 1.00 43.66 130 VAL A CA 1
ATOM 999 C C . VAL A 1 130 ? -27.440 -17.608 39.719 1.00 43.66 130 VAL A C 1
ATOM 1001 O O . VAL A 1 130 ? -27.667 -16.594 40.380 1.00 43.66 130 VAL A O 1
ATOM 1004 N N . THR A 1 131 ? -27.755 -18.826 40.144 1.00 48.28 131 THR A N 1
ATOM 1005 C CA . THR A 1 131 ? -28.214 -19.112 41.500 1.00 48.28 131 THR A CA 1
ATOM 1006 C C . THR A 1 131 ? -26.962 -19.141 42.370 1.00 48.28 131 THR A C 1
ATOM 1008 O O . THR A 1 131 ? -26.288 -20.159 42.474 1.00 48.28 131 THR A O 1
ATOM 1011 N N . GLY A 1 132 ? -26.566 -17.981 42.892 1.00 51.41 132 GLY A N 1
ATOM 1012 C CA . GLY A 1 132 ? -25.361 -17.835 43.707 1.00 51.41 132 GLY A CA 1
ATOM 1013 C C . GLY A 1 132 ? -25.688 -17.520 45.160 1.00 51.41 132 GLY A C 1
ATOM 1014 O O . GLY A 1 132 ? -26.644 -16.796 45.448 1.00 51.41 132 GLY A O 1
ATOM 1015 N N . ARG A 1 133 ? -24.880 -18.041 46.087 1.00 46.09 133 ARG A N 1
ATOM 1016 C CA . ARG A 1 133 ? -24.924 -17.634 47.496 1.00 46.09 133 ARG A CA 1
ATOM 1017 C C . ARG A 1 133 ? -24.010 -16.424 47.670 1.00 46.09 133 ARG A C 1
ATOM 1019 O O . ARG A 1 133 ? -22.852 -16.457 47.259 1.00 46.09 133 ARG A O 1
ATOM 1026 N N . VAL A 1 134 ? -24.536 -15.353 48.261 1.00 47.22 134 VAL A N 1
ATOM 1027 C CA . VAL A 1 134 ? -23.748 -14.170 48.628 1.00 47.22 134 VAL A CA 1
ATOM 1028 C C . VAL A 1 134 ? -23.491 -14.235 50.125 1.00 47.22 134 VAL A C 1
ATOM 1030 O O . VAL A 1 134 ? -24.425 -14.100 50.917 1.00 47.22 134 VAL A O 1
ATOM 1033 N N . GLU A 1 135 ? -22.237 -14.455 50.510 1.00 47.34 135 GLU A N 1
ATOM 1034 C CA . GLU A 1 135 ? -21.815 -14.388 51.909 1.00 47.34 135 GLU A CA 1
ATOM 1035 C C . GLU A 1 135 ? -21.097 -13.059 52.161 1.00 47.34 135 GLU A C 1
ATOM 1037 O O . GLU A 1 135 ? -20.161 -12.673 51.456 1.00 47.34 135 GLU A O 1
ATOM 1042 N N . LEU A 1 136 ? -21.581 -12.330 53.168 1.00 42.06 136 LEU A N 1
ATOM 1043 C CA . LEU A 1 136 ? -20.980 -11.090 53.643 1.00 42.06 136 LEU A CA 1
ATOM 1044 C C . LEU A 1 136 ? -20.103 -11.436 54.841 1.00 42.06 136 LEU A C 1
ATOM 1046 O O . LEU A 1 136 ? -20.620 -11.785 55.901 1.00 42.06 136 LEU A O 1
ATOM 1050 N N . THR A 1 137 ? -18.785 -11.336 54.676 1.00 53.00 137 THR A N 1
ATOM 1051 C CA . THR A 1 137 ? -17.852 -11.506 55.795 1.00 53.00 137 THR A CA 1
ATOM 1052 C C . THR A 1 137 ? -17.188 -10.173 56.096 1.00 53.00 137 THR A C 1
ATOM 1054 O O . THR A 1 137 ? -16.551 -9.569 55.230 1.00 53.00 137 THR A O 1
ATOM 1057 N N . GLU A 1 138 ? -17.343 -9.706 57.331 1.00 38.69 138 GLU A N 1
ATOM 1058 C CA . GLU A 1 138 ? -16.667 -8.513 57.824 1.00 38.69 138 GLU A CA 1
ATOM 1059 C C . GLU A 1 138 ? -15.382 -8.935 58.541 1.00 38.69 138 GLU A C 1
ATOM 1061 O O . GLU A 1 138 ? -15.414 -9.652 59.544 1.00 38.69 138 GLU A O 1
ATOM 1066 N N . ARG A 1 139 ? -14.232 -8.526 57.999 1.00 45.53 139 ARG A N 1
ATOM 1067 C CA . ARG A 1 139 ? -12.921 -8.779 58.604 1.00 45.53 139 ARG A CA 1
ATOM 1068 C C . ARG A 1 139 ? -12.076 -7.515 58.511 1.00 45.53 139 ARG A C 1
ATOM 1070 O O . ARG A 1 139 ? -11.938 -6.945 57.434 1.00 45.53 139 ARG A O 1
ATOM 1077 N N . ASP A 1 140 ? -11.540 -7.075 59.647 1.00 54.69 140 ASP A N 1
ATOM 1078 C CA . ASP A 1 140 ? -10.652 -5.908 59.757 1.00 54.69 140 ASP A CA 1
ATOM 1079 C C . ASP A 1 140 ? -11.229 -4.609 59.148 1.00 54.69 140 ASP A C 1
ATOM 1081 O O . ASP A 1 140 ? -10.513 -3.810 58.550 1.00 54.69 140 ASP A O 1
ATOM 1085 N N . GLY A 1 141 ? -12.544 -4.392 59.285 1.00 56.38 141 GLY A N 1
ATOM 1086 C CA . GLY A 1 141 ? -13.227 -3.195 58.773 1.00 56.38 141 GLY A CA 1
ATOM 1087 C C . GLY A 1 141 ? -13.393 -3.156 57.249 1.00 56.38 141 GLY A C 1
ATOM 1088 O O . GLY A 1 141 ? -13.769 -2.121 56.701 1.00 56.38 141 GLY A O 1
ATOM 1089 N N . VAL A 1 142 ? -13.125 -4.268 56.559 1.00 39.12 142 VAL A N 1
ATOM 1090 C CA . VAL A 1 142 ? -13.355 -4.427 55.122 1.00 39.12 142 VAL A CA 1
ATOM 1091 C C . VAL A 1 142 ? -14.477 -5.442 54.919 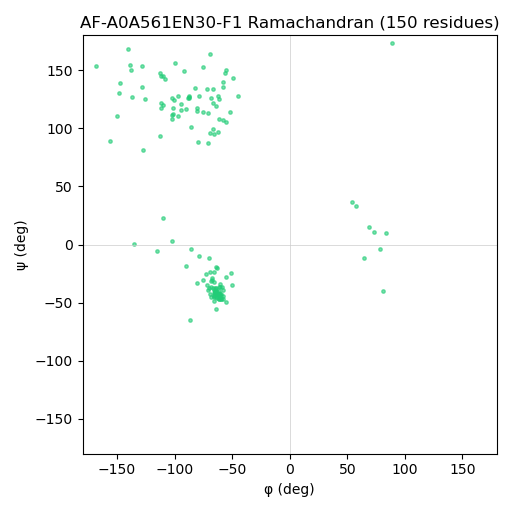1.00 39.12 142 VAL A C 1
ATOM 1093 O O . VAL A 1 142 ? -14.355 -6.611 55.290 1.00 39.12 142 VAL A O 1
ATOM 1096 N N . THR A 1 143 ? -15.583 -5.002 54.317 1.00 51.81 143 THR A N 1
ATOM 1097 C CA . THR A 1 143 ? -16.656 -5.905 53.888 1.00 51.81 143 THR A CA 1
ATOM 1098 C C . THR A 1 143 ? -16.204 -6.638 52.633 1.00 51.81 143 THR A C 1
ATOM 1100 O O . THR A 1 143 ? -16.017 -6.028 51.578 1.00 51.81 143 THR A O 1
ATOM 1103 N N . ARG A 1 144 ? -16.026 -7.955 52.735 1.00 50.16 144 ARG A N 1
ATOM 1104 C CA . ARG A 1 144 ? -15.725 -8.802 51.583 1.00 50.16 144 ARG A CA 1
ATOM 1105 C C . ARG A 1 144 ? -17.009 -9.450 51.082 1.00 50.16 144 ARG A C 1
ATOM 1107 O O . ARG A 1 144 ? -17.737 -10.060 51.862 1.00 50.16 144 ARG A O 1
ATOM 1114 N N . ILE A 1 145 ? -17.269 -9.296 49.787 1.00 48.62 145 ILE A N 1
ATOM 1115 C CA . ILE A 1 145 ? -18.398 -9.925 49.103 1.00 48.62 145 ILE A CA 1
ATOM 1116 C C . ILE A 1 145 ? -17.837 -11.117 48.337 1.00 48.62 145 ILE A C 1
ATOM 1118 O O . ILE A 1 145 ? -17.125 -10.938 47.349 1.00 48.62 145 ILE A O 1
ATOM 1122 N N . GLU A 1 146 ? -18.124 -12.324 48.813 1.00 52.97 146 GLU A N 1
ATOM 1123 C CA . GLU A 1 146 ? -17.786 -13.555 48.103 1.00 52.97 146 GLU A CA 1
ATOM 1124 C C . GLU A 1 146 ? -19.056 -14.073 47.418 1.00 52.97 146 GLU A C 1
ATOM 1126 O O . GLU A 1 146 ? -20.069 -14.351 48.063 1.00 52.97 146 GLU A O 1
ATOM 1131 N N . VAL A 1 147 ? -19.016 -14.129 46.084 1.00 55.00 147 VAL A N 1
ATOM 1132 C CA . VAL A 1 147 ? -20.090 -14.684 45.254 1.00 55.00 147 VAL A CA 1
ATOM 1133 C C . VAL A 1 147 ? -19.646 -16.075 44.832 1.00 55.00 147 VAL A C 1
ATOM 1135 O O . VAL A 1 147 ? -18.676 -16.212 44.090 1.00 55.00 147 VAL A O 1
ATOM 1138 N N . THR A 1 148 ? -20.331 -17.103 45.325 1.00 59.16 148 THR A N 1
ATOM 1139 C CA . THR A 1 148 ? -20.118 -18.488 44.887 1.00 59.16 148 THR A CA 1
ATOM 1140 C C . THR A 1 148 ? -21.212 -18.875 43.902 1.00 59.16 148 THR A C 1
ATOM 1142 O O . THR A 1 148 ? -22.399 -18.743 44.206 1.00 59.16 148 THR A O 1
ATOM 1145 N N . GLU A 1 149 ? -20.816 -19.322 42.708 1.00 51.50 149 GLU A N 1
ATOM 1146 C CA . GLU A 1 149 ? -21.726 -19.946 41.745 1.00 51.50 149 GLU A CA 1
ATOM 1147 C C . GLU A 1 149 ? -22.200 -21.284 42.329 1.00 51.50 149 GLU A C 1
ATOM 1149 O O . GLU A 1 149 ? -21.381 -22.129 42.691 1.00 51.50 149 GLU A O 1
ATOM 1154 N N . GLY A 1 150 ? -23.513 -21.460 42.491 1.00 50.09 150 GLY A N 1
ATOM 1155 C CA . GLY A 1 150 ? -24.084 -22.745 42.878 1.00 50.09 150 GLY A CA 1
ATOM 1156 C C . GLY A 1 150 ? -24.163 -23.670 41.666 1.00 50.09 150 GLY A C 1
ATOM 1157 O O . GLY A 1 150 ? -24.711 -23.281 40.635 1.00 50.09 150 GLY A O 1
ATOM 1158 N N . GLU A 1 151 ? -23.632 -24.887 41.785 1.00 44.16 151 GLU A N 1
ATOM 1159 C CA . GLU A 1 151 ? -23.947 -25.965 40.843 1.00 44.16 151 GLU A CA 1
ATOM 1160 C C . GLU A 1 151 ? -25.428 -26.359 40.999 1.00 44.16 151 GLU A C 1
ATOM 1162 O O . GLU A 1 151 ? -25.928 -26.476 42.122 1.00 44.16 151 GLU A O 1
ATOM 1167 N N . LEU A 1 152 ? -26.119 -26.497 39.859 1.00 47.09 152 LEU A N 1
ATOM 1168 C CA . LEU A 1 152 ? -27.524 -26.916 39.739 1.00 47.09 152 LEU A CA 1
ATOM 1169 C C . LEU A 1 152 ? -27.756 -28.356 40.213 1.00 47.09 152 LEU A C 1
ATOM 1171 O O . LEU A 1 152 ? -26.940 -29.235 39.853 1.00 47.09 152 LEU A O 1
#

pLDDT: mean 75.12, std 20.88, range [37.94, 98.19]

Organism: NCBI:txid285545

Solvent-accessible surface area (backbone atoms only — not comparable to full-atom values): 8924 Å² total; per-residue (Å²): 135,84,81,81,75,73,75,57,82,68,61,74,44,37,65,49,41,48,53,16,63,75,40,62,73,40,78,37,78,64,48,75,41,98,39,50,68,56,26,52,52,47,28,48,30,36,28,60,22,75,39,79,54,32,54,58,54,54,16,25,50,43,45,72,48,93,70,22,31,27,32,32,21,19,71,49,73,60,71,49,66,63,59,58,47,48,52,50,49,52,54,52,51,54,52,52,51,53,50,50,52,51,51,50,51,52,52,49,46,56,62,51,56,74,73,51,84,94,79,79,88,77,85,81,77,91,58,85,83,80,58,52,56,76,50,82,47,80,54,94,94,42,81,43,80,49,78,43,82,54,84,130

Sequence (152 aa):
MSTIESPRPYQKHRPHAAACRAEPEVWHPVRTYPTLATAKTVASNIRTGKLPAYLPRGSFEAEIRGGRNVWARFMGVPVDEQAEALERARTAAVALEQENARLCAVIVYLLTGMLATPELTLPSRGLDAVTGRVELTERDGVTRIEVTEGEL

Mean predicted aligned error: 17.14 Å

Radius of gyration: 31.68 Å; Cα contacts (8 Å, |Δi|>4): 170; chains: 1; bounding box: 57×36×99 Å

Foldseek 3Di:
DDPPPDPDPLVLQQVVLVVLVVPAPDKDWSDFDPALVVQVVVQVCLQQVVRVSNDDHNQKHWDDDPRGIIIMHGHHDPCPVVVVVVVVVVVVVVVVVVVVVVVVVVVVCVVVVVPDDDDDDDDDDDDPPQPWDWDFDDDPNDTDTDTDRDDD

Secondary structure (DSSP, 8-state):
-----PPPGGGGGHHHHHHHHHSTT--EEEEE-SSHHHHHHHHHHHHTT-SGGGPSTTSEEEEEETTTEEEEEE------HHHHHHHHHHHHHHHHHHHHHHHHHHHHHHHHHTT--S------SSS----EEEEEEEETTEEEEEEEEPP-

Nearest PDB structures (foldseek):
  7a67-assembly1_A  TM=3.755E-01  e=1.927E+00  Pyrococcus abyssi GE5
  6sgb-assembly1_FS  TM=3.944E-01  e=5.372E+00  Trypanosoma brucei brucei
  8ovj-assembly1_U  TM=3.130E-01  e=7.400E+00  Leishmania major strain Friedlin